Protein AF-A0A9P0JNC5-F1 (afdb_monomer)

Structure (mmCIF, N/CA/C/O backbone):
data_AF-A0A9P0JNC5-F1
#
_entry.id   AF-A0A9P0JNC5-F1
#
loop_
_atom_site.group_PDB
_atom_site.id
_atom_site.type_symbol
_atom_site.label_atom_id
_atom_site.label_alt_id
_atom_site.label_comp_id
_atom_site.label_asym_id
_atom_site.label_entity_id
_atom_site.label_seq_id
_atom_site.pdbx_PDB_ins_code
_atom_site.Cartn_x
_atom_site.Cartn_y
_atom_site.Cartn_z
_atom_site.occupancy
_atom_site.B_iso_or_equiv
_atom_site.auth_seq_id
_atom_site.auth_comp_id
_atom_site.auth_asym_id
_atom_site.auth_atom_id
_atom_site.pdbx_PDB_model_num
ATOM 1 N N . MET A 1 1 ? 9.372 16.625 -8.624 1.00 50.84 1 MET A N 1
ATOM 2 C CA . MET A 1 1 ? 8.500 15.829 -7.726 1.00 50.84 1 MET A CA 1
ATOM 3 C C . MET A 1 1 ? 9.207 15.677 -6.388 1.00 50.84 1 MET A C 1
ATOM 5 O O . MET A 1 1 ? 10.262 15.062 -6.359 1.00 50.84 1 MET A O 1
ATOM 9 N N . ASN A 1 2 ? 8.673 16.229 -5.296 1.00 58.19 2 ASN A N 1
ATOM 10 C CA . ASN A 1 2 ? 9.241 15.973 -3.968 1.00 58.19 2 ASN A CA 1
ATOM 11 C C . ASN A 1 2 ? 8.909 14.536 -3.550 1.00 58.19 2 ASN A C 1
ATOM 13 O O . ASN A 1 2 ? 7.736 14.165 -3.467 1.00 58.19 2 ASN A O 1
ATOM 17 N N . SER A 1 3 ? 9.937 13.712 -3.327 1.00 67.50 3 SER A N 1
ATOM 18 C CA . SER A 1 3 ? 9.748 12.323 -2.905 1.00 67.50 3 SER A CA 1
ATOM 19 C C . SER A 1 3 ? 9.148 12.287 -1.502 1.00 67.50 3 SER A C 1
ATOM 21 O O . SER A 1 3 ? 9.800 12.653 -0.525 1.00 67.50 3 SER A O 1
ATOM 23 N N . LYS A 1 4 ? 7.912 11.786 -1.387 1.00 78.69 4 LYS A N 1
ATOM 24 C CA . LYS A 1 4 ? 7.244 11.546 -0.094 1.00 78.69 4 LYS A CA 1
ATOM 25 C C . LYS A 1 4 ? 7.907 10.425 0.725 1.00 78.69 4 LYS A C 1
ATOM 27 O O . LYS A 1 4 ? 7.447 10.171 1.841 1.00 78.69 4 LYS A O 1
ATOM 32 N N . VAL A 1 5 ? 8.925 9.758 0.173 1.00 84.56 5 VAL A N 1
ATOM 33 C CA . VAL A 1 5 ? 9.615 8.588 0.741 1.00 84.56 5 VAL A CA 1
ATOM 34 C C . VAL A 1 5 ? 10.952 8.969 1.397 1.00 84.56 5 VAL A C 1
ATOM 36 O O . VAL A 1 5 ? 11.454 8.228 2.237 1.00 84.56 5 VAL A O 1
ATOM 39 N N . ARG A 1 6 ? 11.523 10.138 1.067 1.00 85.88 6 ARG A N 1
ATOM 40 C CA . ARG A 1 6 ? 12.802 10.600 1.631 1.00 85.88 6 ARG A CA 1
ATOM 41 C C . ARG A 1 6 ? 12.702 10.733 3.159 1.00 85.88 6 ARG A C 1
ATOM 43 O O . ARG A 1 6 ? 11.729 11.292 3.661 1.00 85.88 6 ARG A O 1
ATOM 50 N N . ASN A 1 7 ? 13.709 10.226 3.874 1.00 86.38 7 ASN A N 1
ATOM 51 C CA . ASN A 1 7 ? 13.819 10.230 5.343 1.00 86.38 7 ASN A CA 1
ATOM 52 C C . ASN A 1 7 ? 12.697 9.477 6.086 1.00 86.38 7 ASN A C 1
ATOM 54 O O . ASN A 1 7 ? 12.392 9.797 7.234 1.00 86.38 7 ASN A O 1
ATOM 58 N N . LYS A 1 8 ? 12.066 8.481 5.452 1.00 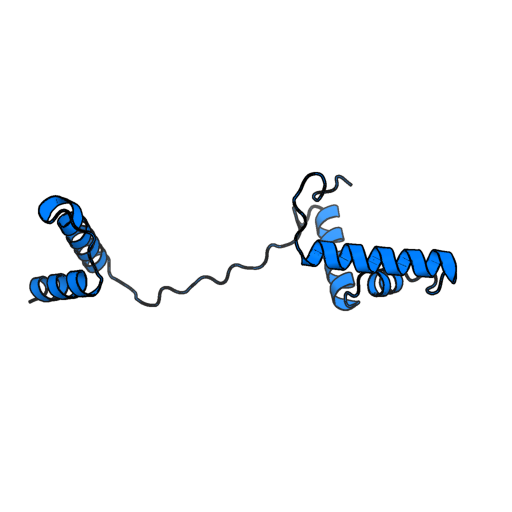89.19 8 LYS A N 1
ATOM 59 C CA . LYS A 1 8 ? 11.078 7.610 6.104 1.00 89.19 8 LYS A CA 1
ATOM 60 C C . LYS A 1 8 ? 11.580 6.181 6.216 1.00 89.19 8 LYS A C 1
ATOM 62 O O . LYS A 1 8 ? 12.295 5.693 5.346 1.00 89.19 8 LYS A O 1
ATOM 67 N N . VAL A 1 9 ? 11.131 5.492 7.263 1.00 92.56 9 VAL A N 1
ATOM 68 C CA . VAL A 1 9 ? 11.322 4.045 7.393 1.00 92.56 9 VAL A CA 1
ATOM 69 C C . VAL A 1 9 ? 10.543 3.349 6.278 1.00 92.56 9 VAL A C 1
ATOM 71 O O . VAL A 1 9 ? 9.326 3.508 6.163 1.00 92.56 9 VAL A O 1
ATOM 74 N N . LEU A 1 10 ? 11.253 2.586 5.448 1.00 92.69 10 LEU A N 1
ATOM 75 C CA . LEU A 1 10 ? 10.654 1.815 4.361 1.00 92.69 10 LEU A CA 1
ATOM 76 C C . LEU A 1 10 ? 9.931 0.589 4.922 1.00 92.69 10 LEU A C 1
ATOM 78 O O . LEU A 1 10 ? 10.518 -0.163 5.709 1.00 92.69 10 LEU A O 1
ATOM 82 N N . SER A 1 11 ? 8.688 0.376 4.482 1.00 92.31 11 SER A N 1
ATOM 83 C CA . SER A 1 11 ? 7.948 -0.859 4.749 1.00 92.31 11 SER A CA 1
ATOM 84 C C . SER A 1 11 ? 8.588 -2.044 4.024 1.00 92.31 11 SER A C 1
ATOM 86 O O . SER A 1 11 ? 9.295 -1.864 3.032 1.00 92.31 11 SER A O 1
ATOM 88 N N . GLN A 1 12 ? 8.309 -3.261 4.494 1.00 94.94 12 GLN A N 1
ATOM 89 C CA . GLN A 1 12 ? 8.811 -4.492 3.878 1.00 94.94 12 GLN A CA 1
ATOM 90 C C . GLN A 1 12 ? 8.471 -4.570 2.381 1.00 94.94 12 GLN A C 1
ATOM 92 O O . GLN A 1 12 ? 9.376 -4.694 1.565 1.00 94.94 12 GLN A O 1
ATOM 97 N N . GLN A 1 13 ? 7.205 -4.349 2.014 1.00 93.00 13 GLN A N 1
ATOM 98 C CA . GLN A 1 13 ? 6.765 -4.326 0.610 1.00 93.00 13 GLN A CA 1
ATOM 99 C C . GLN A 1 13 ? 7.534 -3.306 -0.243 1.00 93.00 13 GLN A C 1
ATOM 101 O O . GLN A 1 13 ? 7.845 -3.560 -1.401 1.00 93.00 13 GLN A O 1
ATOM 106 N N . CYS A 1 14 ? 7.871 -2.137 0.316 1.00 93.25 14 CYS A N 1
ATOM 107 C CA . CYS A 1 14 ? 8.654 -1.139 -0.410 1.00 93.25 14 CYS A CA 1
ATOM 108 C C . CYS A 1 14 ? 10.088 -1.621 -0.663 1.00 93.25 14 CYS A C 1
ATOM 110 O O . CYS A 1 14 ? 10.644 -1.327 -1.717 1.00 93.25 14 CYS A O 1
ATOM 112 N N . ARG A 1 15 ? 10.689 -2.348 0.288 1.00 95.00 15 ARG A N 1
ATOM 113 C CA . ARG A 1 15 ? 12.034 -2.922 0.126 1.00 95.00 15 ARG A CA 1
ATOM 114 C C . ARG A 1 15 ? 12.041 -4.027 -0.923 1.00 95.00 15 ARG A C 1
ATOM 116 O O . ARG A 1 15 ? 12.951 -4.041 -1.737 1.00 95.00 15 ARG A O 1
ATOM 123 N N . GLU A 1 16 ? 11.018 -4.880 -0.936 1.00 96.38 16 GLU A N 1
ATOM 124 C CA . GLU A 1 16 ? 10.845 -5.929 -1.951 1.00 96.38 16 GLU A CA 1
ATOM 125 C C . GLU A 1 16 ? 10.763 -5.324 -3.357 1.00 96.38 16 GLU A C 1
ATOM 127 O O . GLU A 1 16 ? 11.530 -5.712 -4.231 1.00 96.38 16 GLU A O 1
ATOM 132 N N . ILE A 1 17 ? 9.937 -4.287 -3.551 1.00 96.06 17 ILE A N 1
ATOM 133 C CA . ILE A 1 17 ? 9.843 -3.586 -4.843 1.00 96.06 17 ILE A CA 1
ATOM 134 C C . ILE A 1 17 ? 11.192 -2.974 -5.247 1.00 96.06 17 ILE A C 1
ATOM 136 O O . ILE A 1 17 ? 11.584 -3.067 -6.407 1.00 96.06 17 ILE A O 1
ATOM 140 N N . ILE A 1 18 ? 11.912 -2.338 -4.314 1.00 95.50 18 ILE A N 1
ATOM 141 C CA . ILE A 1 18 ? 13.232 -1.754 -4.603 1.00 95.50 18 ILE A CA 1
ATOM 142 C C . ILE A 1 18 ? 14.232 -2.844 -5.006 1.00 95.50 18 ILE A C 1
ATOM 144 O O . ILE A 1 18 ? 14.975 -2.644 -5.962 1.00 95.50 18 ILE A O 1
ATOM 148 N N . ALA A 1 19 ? 14.237 -3.984 -4.310 1.00 97.06 19 ALA A N 1
ATOM 149 C CA . ALA A 1 19 ? 15.103 -5.113 -4.631 1.00 97.06 19 ALA A CA 1
ATOM 150 C C . ALA A 1 19 ? 14.816 -5.659 -6.038 1.00 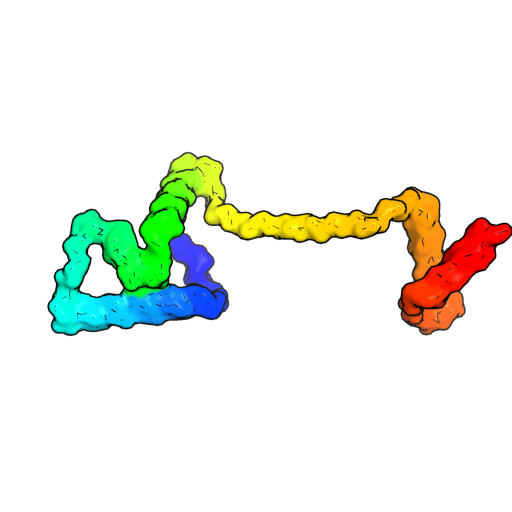97.06 19 ALA A C 1
ATOM 152 O O . ALA A 1 19 ? 15.745 -5.782 -6.831 1.00 97.06 19 ALA A O 1
ATOM 153 N N . SER A 1 20 ? 13.543 -5.871 -6.393 1.00 96.56 20 SER A N 1
ATOM 154 C CA . SER A 1 20 ? 13.160 -6.319 -7.741 1.00 96.56 20 SER A CA 1
ATOM 155 C C . SER A 1 20 ? 13.609 -5.346 -8.833 1.00 96.56 20 SER A C 1
ATOM 157 O O . SER A 1 20 ? 14.151 -5.770 -9.852 1.00 96.56 20 SER A O 1
ATOM 159 N N . VAL A 1 21 ? 13.451 -4.036 -8.608 1.00 96.25 21 VAL A N 1
ATOM 160 C CA . VAL A 1 21 ? 13.884 -3.020 -9.580 1.00 96.25 21 VAL A CA 1
ATOM 161 C C . VAL A 1 21 ? 15.406 -3.010 -9.723 1.00 96.25 21 VAL A C 1
ATOM 163 O O . VAL A 1 21 ? 15.905 -2.871 -10.838 1.00 96.25 21 VAL A O 1
ATOM 166 N N . LEU A 1 22 ? 16.151 -3.167 -8.624 1.00 96.75 22 LEU A N 1
ATOM 167 C CA . LEU A 1 22 ? 17.613 -3.248 -8.662 1.00 96.75 22 LEU A CA 1
ATOM 168 C C . LEU A 1 22 ? 18.090 -4.470 -9.449 1.00 96.75 22 LEU A C 1
ATOM 170 O O . LEU A 1 22 ? 18.938 -4.320 -10.324 1.00 96.75 22 LEU A O 1
ATOM 174 N N . GLU A 1 23 ? 17.524 -5.647 -9.183 1.00 95.62 23 GLU A N 1
ATOM 175 C CA . GLU A 1 23 ? 17.850 -6.871 -9.922 1.00 95.62 23 GLU A CA 1
ATOM 176 C C . GLU A 1 23 ? 17.530 -6.739 -11.413 1.00 95.62 23 GLU A C 1
ATOM 178 O O . GLU A 1 23 ? 18.328 -7.143 -12.258 1.00 95.62 23 GLU A O 1
ATOM 183 N N . PHE A 1 24 ? 16.382 -6.147 -11.751 1.00 94.69 24 PHE A N 1
ATOM 184 C CA . PHE A 1 24 ? 15.999 -5.903 -13.139 1.00 94.69 24 PHE A CA 1
ATOM 185 C C . PHE A 1 24 ? 16.996 -4.978 -13.849 1.00 94.69 24 PHE A C 1
ATOM 187 O O . PHE A 1 24 ? 17.472 -5.302 -14.933 1.00 94.69 24 PHE A O 1
ATOM 194 N N . MET A 1 25 ? 17.374 -3.865 -13.217 1.00 94.25 25 MET A N 1
ATOM 195 C CA . MET A 1 25 ? 18.326 -2.906 -13.791 1.00 94.25 25 MET A CA 1
ATOM 196 C C . MET A 1 25 ? 19.742 -3.488 -13.912 1.00 94.25 25 MET A C 1
ATOM 198 O O . MET A 1 25 ? 20.452 -3.179 -14.864 1.00 94.25 25 MET A O 1
ATOM 202 N N . GLN A 1 26 ? 20.163 -4.349 -12.979 1.00 94.81 26 GLN A N 1
ATOM 203 C CA . GLN A 1 26 ? 21.439 -5.071 -13.073 1.00 94.81 26 GLN A CA 1
ATOM 204 C C . GLN A 1 26 ? 21.452 -6.067 -14.239 1.00 94.81 26 GLN A C 1
ATOM 206 O O . GLN A 1 26 ? 22.455 -6.167 -14.948 1.00 9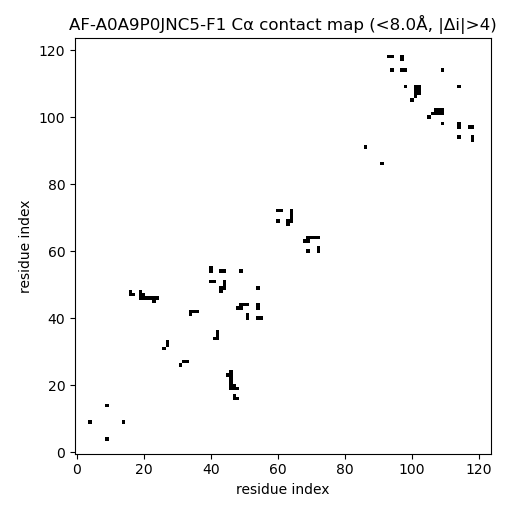4.81 26 GLN A O 1
ATOM 211 N N . LYS A 1 27 ? 20.336 -6.768 -14.471 1.00 92.06 27 LYS A N 1
ATOM 212 C CA . LYS A 1 27 ? 20.167 -7.636 -15.645 1.00 92.06 27 LYS A CA 1
ATOM 213 C C . LYS A 1 27 ? 20.201 -6.832 -16.941 1.00 92.06 27 LYS A C 1
ATOM 215 O O . LYS A 1 27 ? 20.961 -7.170 -17.834 1.00 92.06 27 LYS A O 1
ATOM 220 N N . GLU A 1 28 ? 19.492 -5.708 -17.024 1.00 91.25 28 GLU A N 1
ATOM 221 C CA . GLU A 1 28 ? 19.554 -4.866 -18.230 1.00 91.25 28 GLU A CA 1
ATOM 222 C C . GLU A 1 28 ? 20.944 -4.260 -18.474 1.00 91.25 28 GLU A C 1
ATOM 224 O O . GLU A 1 28 ? 21.338 -4.061 -19.621 1.00 91.25 28 GLU A O 1
ATOM 229 N N . ALA A 1 29 ? 21.721 -3.996 -17.420 1.00 91.38 29 ALA A N 1
ATOM 230 C CA . ALA A 1 29 ? 23.097 -3.526 -17.562 1.00 91.38 29 ALA A CA 1
ATOM 231 C C . ALA A 1 29 ? 24.060 -4.606 -18.094 1.00 91.38 29 ALA A C 1
ATOM 233 O O . ALA A 1 29 ? 25.092 -4.261 -18.666 1.00 91.38 29 ALA A O 1
ATOM 234 N N . THR A 1 30 ? 23.748 -5.888 -17.889 1.00 92.00 30 THR A N 1
ATOM 235 C CA . THR A 1 30 ? 24.591 -7.026 -18.298 1.00 92.00 30 THR A CA 1
ATOM 236 C C . THR A 1 30 ? 24.157 -7.606 -19.642 1.00 92.00 30 THR A C 1
ATOM 238 O O . THR A 1 30 ? 24.990 -7.762 -20.532 1.00 92.00 30 THR A O 1
ATOM 241 N N . ASP A 1 31 ? 22.858 -7.850 -19.809 1.00 89.12 31 ASP A N 1
ATOM 242 C CA . ASP A 1 31 ? 22.265 -8.504 -20.982 1.00 89.12 31 ASP A CA 1
ATOM 243 C C . ASP A 1 31 ? 21.762 -7.502 -22.041 1.00 89.12 31 ASP A C 1
ATOM 245 O O . ASP A 1 31 ? 21.434 -7.878 -23.168 1.00 89.12 31 ASP A O 1
ATOM 249 N N . GLY A 1 32 ? 21.708 -6.212 -21.695 1.00 85.88 32 GLY A N 1
ATOM 250 C CA . GLY A 1 32 ? 21.126 -5.160 -22.523 1.00 85.88 32 GLY A CA 1
ATOM 251 C C . GLY A 1 32 ? 19.619 -4.981 -22.310 1.00 85.88 32 GLY A C 1
ATOM 252 O O . GLY A 1 32 ? 18.956 -5.696 -21.555 1.00 85.88 32 GLY A O 1
ATOM 253 N N . VAL A 1 33 ? 19.061 -3.974 -22.985 1.00 85.56 33 VAL A N 1
ATOM 254 C CA . VAL A 1 33 ? 17.643 -3.604 -22.862 1.00 85.56 33 VAL A CA 1
ATOM 255 C C . VAL A 1 33 ? 16.767 -4.720 -23.434 1.00 85.56 33 VAL A C 1
ATOM 257 O O . VAL A 1 33 ? 16.688 -4.901 -24.649 1.00 85.56 33 VAL A O 1
ATOM 260 N N . THR A 1 34 ? 16.093 -5.464 -22.554 1.00 81.44 34 THR A N 1
ATOM 261 C CA . THR A 1 34 ? 15.248 -6.606 -22.948 1.00 81.44 34 THR A CA 1
ATOM 262 C C . THR A 1 34 ? 13.871 -6.144 -23.426 1.00 81.44 34 THR A C 1
ATOM 264 O O . THR A 1 34 ? 13.291 -6.720 -24.347 1.00 81.44 34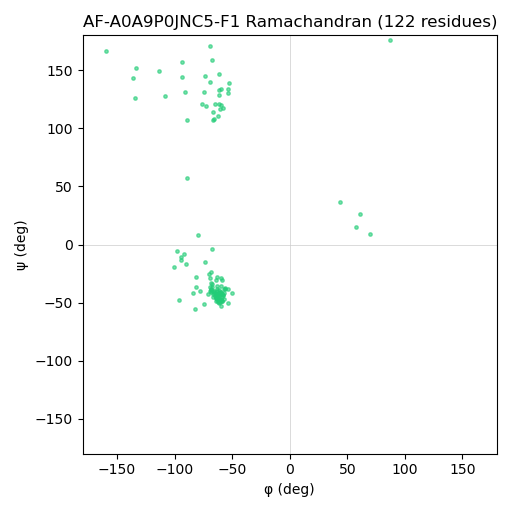 THR A O 1
ATOM 267 N N . ILE A 1 35 ? 13.326 -5.095 -22.802 1.00 85.88 35 ILE A N 1
ATOM 268 C CA . ILE A 1 35 ? 12.005 -4.548 -23.126 1.00 85.88 35 ILE A CA 1
ATOM 269 C C . ILE A 1 35 ? 12.195 -3.197 -23.820 1.00 85.88 35 ILE A C 1
ATOM 271 O O . ILE A 1 35 ? 12.851 -2.326 -23.255 1.00 85.88 35 ILE A O 1
ATOM 275 N N . PRO A 1 36 ? 11.586 -2.964 -24.999 1.00 87.56 36 PRO A N 1
ATOM 276 C CA . PRO A 1 36 ? 11.681 -1.675 -25.673 1.00 87.56 36 PRO A CA 1
ATOM 277 C C . PRO A 1 36 ? 11.263 -0.519 -24.758 1.00 87.56 36 PRO A C 1
ATOM 279 O O . PRO A 1 36 ? 10.203 -0.569 -24.128 1.00 87.56 36 PRO A O 1
ATOM 282 N N . ILE A 1 37 ? 12.068 0.545 -24.737 1.00 84.75 37 ILE A N 1
ATOM 283 C CA . ILE A 1 37 ? 11.885 1.713 -23.856 1.00 84.75 37 ILE A CA 1
ATOM 284 C C . ILE A 1 37 ? 10.519 2.385 -24.083 1.00 84.75 37 ILE A C 1
ATOM 286 O O . ILE A 1 37 ? 9.902 2.888 -23.141 1.00 84.75 37 ILE A O 1
ATOM 290 N N . ASP A 1 38 ? 9.992 2.313 -25.308 1.00 89.06 38 ASP A N 1
ATOM 291 C CA . ASP A 1 38 ? 8.670 2.834 -25.673 1.00 89.06 38 ASP A CA 1
ATOM 292 C C . ASP A 1 38 ? 7.539 2.182 -24.863 1.00 89.06 38 ASP A C 1
ATOM 294 O O . ASP A 1 38 ? 6.510 2.801 -24.564 1.00 89.06 38 ASP A O 1
ATOM 298 N N . LYS A 1 39 ? 7.735 0.929 -24.437 1.00 92.12 39 LYS A N 1
ATOM 299 C CA . LYS A 1 39 ? 6.763 0.153 -23.664 1.00 92.12 39 LYS A CA 1
ATOM 300 C C . LYS A 1 39 ? 6.931 0.364 -22.160 1.00 92.12 39 LYS A C 1
ATOM 302 O O . LYS A 1 39 ? 7.038 -0.578 -21.375 1.00 92.12 39 LYS A O 1
ATOM 307 N N . VAL A 1 40 ? 6.849 1.624 -21.736 1.00 92.19 40 VAL A N 1
ATOM 308 C CA . VAL A 1 40 ? 7.086 2.063 -20.347 1.00 92.19 40 VAL A CA 1
ATOM 309 C C . VAL A 1 40 ? 6.295 1.254 -19.305 1.00 92.19 40 VAL A C 1
ATOM 311 O O . VAL A 1 40 ? 6.823 0.916 -18.252 1.00 92.19 40 VAL A O 1
ATOM 314 N N . GLN A 1 41 ? 5.022 0.927 -19.566 1.00 93.44 41 GLN A N 1
ATOM 315 C CA . GLN A 1 41 ? 4.206 0.167 -18.602 1.00 93.44 41 GLN A CA 1
ATOM 316 C C . GLN A 1 41 ? 4.665 -1.285 -18.445 1.00 93.44 41 GLN A C 1
ATOM 318 O O . GLN A 1 41 ? 4.596 -1.814 -17.338 1.00 93.44 41 GLN A O 1
ATOM 323 N N . GLU A 1 42 ? 5.111 -1.915 -19.532 1.00 93.50 42 GLU A N 1
ATOM 324 C CA . GLU A 1 42 ? 5.618 -3.290 -19.522 1.00 93.50 42 GLU A CA 1
ATOM 325 C C . GLU A 1 42 ? 6.971 -3.345 -18.813 1.00 93.50 42 GLU A C 1
ATOM 327 O O . GLU A 1 42 ? 7.158 -4.188 -17.940 1.00 93.50 42 GLU A O 1
ATOM 332 N N . CYS A 1 43 ? 7.848 -2.371 -19.077 1.00 92.62 43 CYS A N 1
ATOM 333 C CA . CYS A 1 43 ? 9.120 -2.218 -18.369 1.00 92.62 43 CYS A CA 1
ATOM 334 C C . CYS A 1 43 ? 8.910 -2.044 -16.854 1.00 92.62 43 CYS A C 1
ATOM 336 O O . CYS A 1 43 ? 9.482 -2.786 -16.059 1.00 92.62 43 CYS A O 1
ATOM 338 N N . VAL A 1 44 ? 8.009 -1.147 -16.426 1.00 94.69 44 VAL A N 1
ATOM 339 C CA . VAL A 1 44 ? 7.707 -0.979 -14.991 1.00 94.69 44 VAL A CA 1
ATOM 340 C C . VAL A 1 44 ? 7.098 -2.250 -14.389 1.00 94.69 44 VAL A C 1
ATOM 342 O O . VAL A 1 44 ? 7.385 -2.567 -13.237 1.00 94.69 44 VAL A O 1
ATOM 345 N N . SER A 1 45 ? 6.279 -2.990 -15.141 1.00 95.06 45 SER A N 1
ATOM 346 C CA . SER A 1 45 ? 5.693 -4.256 -14.678 1.00 95.06 45 SER A CA 1
ATOM 347 C C . SER A 1 45 ? 6.756 -5.314 -14.428 1.00 95.06 45 SER A C 1
ATOM 349 O O . SER A 1 45 ? 6.754 -5.917 -13.356 1.00 95.06 45 SER A O 1
ATOM 351 N N . ALA A 1 46 ? 7.694 -5.469 -15.360 1.00 93.19 46 ALA A N 1
ATOM 352 C CA . ALA A 1 46 ? 8.818 -6.382 -15.215 1.00 93.19 46 ALA A CA 1
ATOM 353 C C . ALA A 1 46 ? 9.753 -5.966 -14.068 1.00 93.19 46 ALA A C 1
ATOM 355 O O . ALA A 1 46 ? 10.111 -6.800 -13.244 1.00 93.19 46 ALA A O 1
ATOM 356 N N . ALA A 1 47 ? 10.076 -4.673 -13.957 1.00 94.56 47 ALA A N 1
ATOM 357 C CA . ALA A 1 47 ? 10.989 -4.172 -12.933 1.00 94.56 47 ALA A CA 1
ATOM 358 C C . ALA A 1 47 ? 10.409 -4.255 -11.513 1.00 94.56 47 ALA A C 1
ATOM 360 O O . ALA A 1 47 ? 11.121 -4.551 -10.561 1.00 94.56 47 ALA A O 1
ATOM 361 N N . THR A 1 48 ? 9.116 -3.971 -11.343 1.00 95.19 48 THR A N 1
ATOM 362 C CA . THR A 1 48 ? 8.486 -3.923 -10.010 1.00 95.19 48 THR A CA 1
ATOM 363 C C . THR A 1 48 ? 7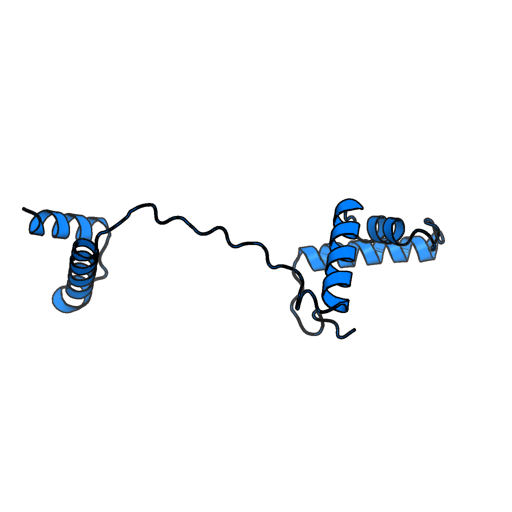.809 -5.228 -9.597 1.00 95.19 48 THR A C 1
ATOM 365 O O . THR A 1 48 ? 7.417 -5.353 -8.439 1.00 95.19 48 THR A O 1
ATOM 368 N N . GLY A 1 49 ? 7.605 -6.169 -10.527 1.00 93.25 49 GLY A N 1
ATOM 369 C CA . GLY A 1 49 ? 6.837 -7.400 -10.300 1.00 93.25 49 GLY A CA 1
ATOM 370 C C . GLY A 1 49 ? 5.327 -7.177 -10.120 1.00 93.25 49 GLY A C 1
ATOM 371 O O . GLY A 1 49 ? 4.594 -8.091 -9.746 1.00 93.25 49 GLY A O 1
ATOM 372 N N . VAL A 1 50 ? 4.834 -5.959 -10.365 1.00 95.44 50 VAL A N 1
ATOM 373 C CA . VAL A 1 50 ? 3.428 -5.577 -10.181 1.00 95.44 50 VAL A CA 1
ATOM 374 C C . VAL A 1 50 ? 2.652 -5.739 -11.489 1.00 95.44 50 VAL A C 1
ATOM 376 O O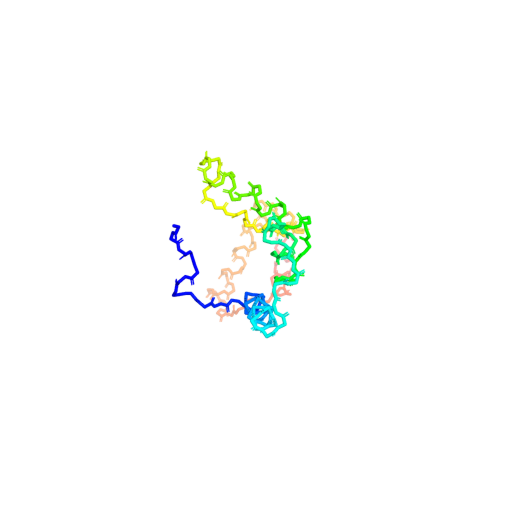 . VAL A 1 50 ? 3.156 -5.443 -12.571 1.00 95.44 50 VAL A O 1
ATOM 379 N N . SER A 1 51 ? 1.382 -6.148 -11.403 1.00 96.25 51 SER A N 1
ATOM 380 C CA . SER A 1 51 ? 0.531 -6.343 -12.581 1.00 96.25 51 SER A CA 1
ATOM 381 C C . SER A 1 51 ? 0.303 -5.059 -13.397 1.00 96.25 51 SER A C 1
ATOM 383 O O . SER A 1 51 ? 0.132 -3.963 -12.850 1.00 96.25 51 SER A O 1
ATOM 385 N N . LEU A 1 52 ? 0.171 -5.206 -14.721 1.00 95.88 52 LEU A N 1
ATOM 386 C CA . LEU A 1 52 ? -0.170 -4.105 -15.637 1.00 95.88 52 LEU A CA 1
ATOM 387 C C . LEU A 1 52 ? -1.449 -3.363 -15.227 1.00 95.88 52 LEU A C 1
ATOM 389 O O . LEU A 1 52 ? -1.531 -2.139 -15.339 1.00 95.88 52 LEU A O 1
ATOM 393 N N . SER A 1 53 ? -2.455 -4.085 -14.728 1.00 96.00 53 SER A N 1
ATOM 394 C CA . SER A 1 53 ? -3.701 -3.486 -14.244 1.00 96.00 53 SER A CA 1
ATOM 395 C C . SER A 1 53 ? -3.459 -2.560 -13.050 1.00 96.00 53 SER A C 1
ATOM 397 O O . SER A 1 53 ? -3.990 -1.448 -13.021 1.00 96.00 53 SER A O 1
ATOM 399 N N . SER A 1 54 ? -2.609 -2.963 -12.107 1.00 94.88 54 SER A N 1
ATOM 400 C CA . SER A 1 54 ? -2.229 -2.141 -10.955 1.00 94.88 54 SER A CA 1
ATOM 401 C C . SER A 1 54 ? -1.425 -0.915 -11.386 1.00 94.88 54 SER A C 1
ATOM 403 O O . SER A 1 54 ? -1.735 0.195 -10.956 1.00 94.88 54 SER A O 1
ATOM 405 N N . ILE A 1 55 ? -0.484 -1.065 -12.321 1.00 96.06 55 ILE A N 1
ATOM 406 C CA . ILE A 1 55 ? 0.285 0.062 -12.877 1.00 96.06 55 ILE A CA 1
ATOM 407 C C . ILE A 1 55 ? -0.631 1.071 -13.575 1.00 96.06 55 ILE A C 1
ATOM 409 O O . ILE A 1 55 ? -0.496 2.280 -13.375 1.00 96.06 55 ILE A O 1
ATOM 413 N N . ARG A 1 56 ? -1.616 0.603 -14.351 1.00 96.06 56 ARG A N 1
ATOM 414 C CA . ARG A 1 56 ? -2.622 1.476 -14.981 1.00 96.06 56 ARG A CA 1
ATOM 415 C C . ARG A 1 56 ? -3.448 2.242 -13.943 1.00 96.06 56 ARG A C 1
ATOM 417 O O . ARG A 1 56 ? -3.712 3.428 -14.148 1.00 96.06 56 ARG A O 1
ATOM 424 N N . ARG A 1 57 ? -3.815 1.607 -12.822 1.00 94.25 57 ARG A N 1
ATOM 425 C CA . ARG A 1 57 ? -4.508 2.278 -11.703 1.00 94.25 57 ARG A CA 1
ATOM 426 C C . ARG A 1 57 ? -3.625 3.350 -11.070 1.00 94.25 57 ARG A C 1
ATOM 428 O O . ARG A 1 57 ? -4.065 4.492 -10.975 1.00 94.25 57 ARG A O 1
ATOM 435 N N . VAL A 1 58 ? -2.369 3.028 -10.756 1.00 94.06 58 VAL A N 1
ATOM 436 C CA . VAL A 1 58 ? -1.396 3.996 -10.219 1.00 94.06 58 VAL A CA 1
ATOM 437 C C . VAL A 1 58 ? -1.200 5.169 -11.183 1.00 94.06 58 VAL A C 1
ATOM 439 O O . VAL A 1 58 ? -1.239 6.320 -10.759 1.00 94.06 58 VAL A O 1
ATOM 442 N N . LYS A 1 59 ? -1.071 4.917 -12.494 1.00 94.25 59 LYS A N 1
ATOM 443 C CA . LYS A 1 59 ? -0.960 5.975 -13.516 1.00 94.25 59 LYS A CA 1
ATOM 444 C C . LYS A 1 59 ? -2.170 6.915 -13.499 1.00 94.25 59 LYS A C 1
ATOM 446 O O . LYS A 1 59 ? -1.992 8.131 -13.577 1.00 94.25 59 LYS A O 1
ATOM 451 N N . LYS A 1 60 ? -3.386 6.372 -13.377 1.00 92.94 60 LYS A N 1
ATOM 452 C CA . LYS A 1 60 ? -4.619 7.166 -13.254 1.00 92.94 60 LYS A CA 1
ATOM 453 C C . LYS A 1 60 ? -4.626 7.997 -11.967 1.00 92.94 60 LYS A C 1
ATOM 455 O O . LYS A 1 60 ? -4.951 9.176 -12.010 1.00 92.94 60 LYS A O 1
ATOM 460 N N . GLU A 1 61 ? -4.222 7.419 -10.841 1.00 91.81 61 GLU A N 1
ATOM 461 C CA . GLU A 1 61 ? -4.146 8.133 -9.561 1.00 91.81 61 GLU A CA 1
ATOM 462 C C . GLU A 1 61 ? -3.103 9.258 -9.588 1.00 91.81 61 GLU A C 1
ATOM 464 O O . GLU A 1 61 ? -3.389 10.368 -9.146 1.00 91.81 61 GLU A O 1
ATOM 469 N N . VAL A 1 62 ? -1.931 9.025 -10.188 1.00 91.50 62 VAL A N 1
ATOM 470 C CA . VAL A 1 62 ? -0.914 10.067 -10.406 1.00 91.50 62 VAL A CA 1
ATOM 471 C C . VAL A 1 62 ? -1.464 11.201 -11.268 1.00 91.50 62 VAL A C 1
ATOM 473 O O . VAL A 1 62 ? -1.200 12.364 -10.970 1.00 91.50 62 VAL A O 1
ATOM 476 N N . ARG A 1 63 ? -2.233 10.886 -12.318 1.00 92.31 63 ARG A N 1
ATOM 477 C CA . ARG A 1 63 ? -2.896 11.895 -13.155 1.00 92.31 63 ARG A CA 1
ATOM 478 C C . ARG A 1 63 ? -3.870 12.742 -12.334 1.00 92.31 63 ARG A C 1
ATOM 480 O O . ARG A 1 63 ? -3.739 13.958 -12.346 1.00 92.31 63 ARG A O 1
ATOM 487 N N . ASN A 1 64 ? -4.738 12.113 -11.545 1.00 90.19 64 ASN A N 1
ATOM 488 C CA . ASN A 1 64 ? -5.674 12.822 -10.666 1.00 90.19 64 ASN A CA 1
ATOM 489 C C . ASN A 1 64 ? -4.954 13.722 -9.646 1.00 90.19 64 ASN A C 1
ATOM 491 O O . ASN A 1 64 ? -5.450 14.794 -9.313 1.00 90.19 64 ASN A O 1
ATOM 495 N N . ILE A 1 65 ? -3.786 13.299 -9.148 1.00 88.69 65 ILE A N 1
ATOM 496 C CA . ILE A 1 65 ? -2.972 14.112 -8.233 1.00 88.69 65 ILE A CA 1
ATOM 497 C C . ILE A 1 65 ? -2.360 15.320 -8.953 1.00 88.69 65 ILE A C 1
ATOM 499 O O . ILE A 1 65 ? -2.318 16.412 -8.391 1.00 88.69 65 ILE A O 1
ATOM 503 N N . LYS A 1 66 ? -1.891 15.140 -10.194 1.00 88.31 66 LYS A N 1
ATOM 504 C CA . LYS A 1 66 ? -1.340 16.227 -11.021 1.00 88.31 66 LYS A CA 1
ATOM 505 C C . LYS A 1 66 ? -2.404 17.239 -11.445 1.00 88.31 66 LYS A C 1
ATOM 507 O O . LYS A 1 66 ? -2.122 18.426 -11.463 1.00 88.31 66 LYS A O 1
ATOM 512 N N . GLU A 1 67 ? -3.610 16.773 -11.756 1.00 91.94 67 GLU A N 1
ATOM 513 C CA . GLU A 1 67 ? -4.766 17.607 -12.120 1.00 91.94 67 GLU A CA 1
ATOM 514 C C . GLU A 1 67 ? -5.458 18.228 -10.887 1.00 91.94 67 GLU A C 1
ATOM 516 O O . GLU A 1 67 ? -6.529 18.808 -11.010 1.00 91.94 67 GLU A O 1
ATOM 521 N N . HIS A 1 68 ? -4.876 18.094 -9.686 1.00 84.75 68 HIS A N 1
ATOM 522 C CA . HIS A 1 68 ? -5.421 18.587 -8.413 1.00 84.75 68 HIS A CA 1
ATOM 523 C C . HIS A 1 68 ? -6.823 18.063 -8.043 1.00 84.75 68 HIS A C 1
ATOM 525 O O . HIS A 1 68 ? -7.435 18.544 -7.092 1.00 84.75 68 HIS A O 1
ATOM 531 N N . VAL A 1 69 ? -7.296 17.006 -8.711 1.00 86.75 69 VAL A N 1
ATOM 532 C CA . VAL A 1 69 ? -8.533 16.283 -8.373 1.00 86.75 69 VAL A CA 1
ATOM 533 C C . VAL A 1 69 ? -8.376 15.514 -7.053 1.00 86.75 69 VAL A C 1
ATOM 535 O O . VAL A 1 69 ? -9.345 15.304 -6.326 1.00 86.75 69 VAL A O 1
ATOM 538 N N . ALA A 1 70 ? -7.152 15.089 -6.716 1.00 81.44 70 ALA A N 1
ATOM 539 C CA . ALA A 1 70 ? -6.834 14.402 -5.465 1.00 81.44 70 ALA A CA 1
ATOM 540 C C . ALA A 1 70 ? -5.544 14.939 -4.823 1.00 81.44 70 ALA A C 1
ATOM 542 O O . ALA A 1 70 ? -4.559 15.209 -5.498 1.00 81.44 70 ALA A O 1
ATOM 543 N N . VAL A 1 71 ? -5.503 15.026 -3.490 1.00 78.69 71 VAL A N 1
ATOM 544 C CA . VAL A 1 71 ? -4.324 15.533 -2.750 1.00 78.69 71 VAL A CA 1
ATOM 545 C C . VAL A 1 71 ? -3.238 14.454 -2.569 1.00 78.69 71 VAL A C 1
ATOM 547 O O . VAL A 1 71 ? -2.043 14.737 -2.425 1.00 78.69 71 VAL A O 1
ATOM 550 N N . SER A 1 72 ? -3.631 13.179 -2.537 1.00 83.56 72 SER A N 1
ATOM 551 C CA . SER A 1 72 ? -2.730 12.047 -2.308 1.00 83.56 72 SER A CA 1
ATOM 552 C C . SER A 1 72 ? -3.341 10.744 -2.817 1.00 83.56 72 SER A C 1
ATOM 554 O O . SER A 1 72 ? -4.545 10.670 -3.045 1.00 83.56 72 SER A O 1
ATOM 556 N N . PHE A 1 73 ? -2.511 9.702 -2.920 1.00 85.75 73 PHE A N 1
ATOM 557 C CA . PHE A 1 73 ? -2.977 8.334 -3.122 1.00 85.75 73 PHE A CA 1
ATOM 558 C C . PHE A 1 73 ? -4.017 7.949 -2.056 1.00 85.75 73 PHE A C 1
ATOM 560 O O . PHE A 1 73 ? -3.840 8.312 -0.881 1.00 85.75 73 PHE A O 1
ATOM 567 N N . PRO A 1 74 ? -5.091 7.240 -2.446 1.00 81.25 74 PRO A N 1
ATOM 568 C CA . PRO A 1 74 ? -6.145 6.840 -1.529 1.00 81.25 74 PRO A CA 1
ATOM 569 C C . PRO A 1 74 ? -5.584 5.924 -0.439 1.00 81.25 74 PRO A C 1
ATOM 571 O O . PRO A 1 74 ? -4.851 4.974 -0.705 1.00 81.25 74 PRO A O 1
ATOM 574 N N . LYS A 1 75 ? -5.937 6.209 0.817 1.00 79.12 75 LYS A N 1
ATOM 575 C CA . LYS A 1 75 ? -5.627 5.310 1.933 1.00 79.12 75 LYS A CA 1
ATOM 576 C C . LYS A 1 75 ? -6.562 4.098 1.860 1.00 79.12 75 LYS A C 1
ATOM 578 O O . LYS A 1 75 ? -7.729 4.276 1.498 1.00 79.12 75 LYS A O 1
ATOM 583 N N . PRO A 1 76 ? -6.102 2.890 2.233 1.00 76.50 76 PRO A N 1
ATOM 584 C CA . PRO A 1 76 ? -6.998 1.749 2.361 1.00 76.50 76 PRO A CA 1
ATOM 585 C C . PRO A 1 76 ? -8.162 2.127 3.285 1.00 76.50 76 PRO A C 1
ATOM 587 O O . PRO A 1 76 ? -7.953 2.705 4.357 1.00 76.50 76 PRO A O 1
ATOM 590 N N . LYS A 1 77 ? -9.397 1.853 2.845 1.00 75.88 77 LYS A N 1
ATOM 591 C CA . LYS A 1 77 ? -10.589 2.111 3.659 1.00 75.88 77 LYS A CA 1
ATOM 592 C C . LYS A 1 77 ? -10.458 1.294 4.941 1.00 75.88 77 LYS A C 1
ATOM 594 O O . LYS A 1 77 ? -10.376 0.070 4.881 1.00 75.88 77 LYS A O 1
ATOM 599 N N . ARG A 1 78 ? -10.443 1.960 6.097 1.00 73.38 78 ARG A N 1
ATOM 600 C CA . ARG A 1 78 ? -10.565 1.264 7.381 1.00 73.38 78 ARG A CA 1
ATOM 601 C C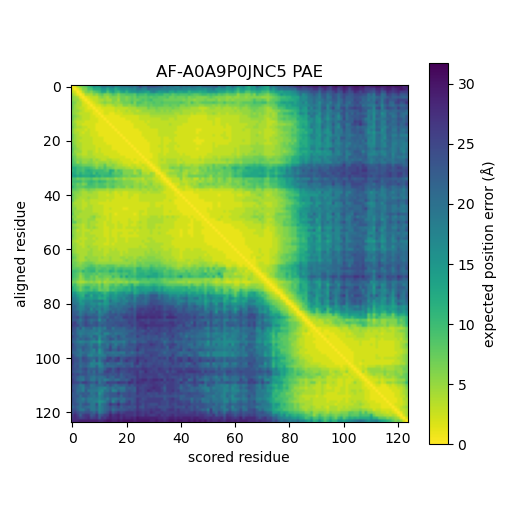 . ARG A 1 78 ? -11.916 0.558 7.389 1.00 73.38 78 ARG A C 1
ATOM 603 O O . ARG A 1 78 ? -12.949 1.205 7.229 1.00 73.38 78 ARG A O 1
ATOM 610 N N . THR A 1 79 ? -11.912 -0.759 7.550 1.00 74.81 79 THR A N 1
ATOM 611 C CA . THR A 1 79 ? -13.131 -1.505 7.857 1.00 74.81 79 THR A CA 1
ATOM 612 C C . THR A 1 79 ? -13.642 -1.002 9.199 1.00 74.81 79 THR A C 1
ATOM 614 O O . THR A 1 79 ? -12.999 -1.225 10.224 1.00 74.81 79 THR A O 1
ATOM 617 N N . ASN A 1 80 ? -14.767 -0.285 9.198 1.00 70.31 80 ASN A N 1
ATOM 618 C CA . ASN A 1 80 ? -15.439 0.064 10.442 1.00 70.31 80 ASN A CA 1
ATOM 619 C C . ASN A 1 80 ? -15.835 -1.239 11.138 1.00 70.31 80 ASN A C 1
ATOM 621 O O . ASN A 1 80 ? -16.626 -2.019 10.604 1.00 70.31 80 ASN A O 1
ATOM 625 N N . ILE A 1 81 ? -15.261 -1.483 12.316 1.00 75.94 81 ILE A N 1
ATOM 626 C CA . ILE A 1 81 ? -15.705 -2.562 13.192 1.00 75.94 81 ILE A CA 1
ATOM 627 C C . ILE A 1 81 ? -17.116 -2.173 13.627 1.00 75.94 81 ILE A C 1
ATOM 629 O O . ILE A 1 81 ? -17.294 -1.212 14.372 1.00 75.94 81 ILE A O 1
ATOM 633 N N . LYS A 1 82 ? -18.127 -2.870 13.101 1.00 70.94 82 LYS A N 1
ATOM 634 C CA . LYS A 1 82 ? -19.515 -2.656 13.516 1.00 70.94 82 LYS A CA 1
ATOM 635 C C . LYS A 1 82 ? -19.619 -2.976 15.007 1.00 70.94 82 LYS A C 1
ATOM 637 O O . LYS A 1 82 ? -19.188 -4.047 15.439 1.00 70.94 82 LYS A O 1
ATOM 642 N N . THR A 1 83 ? -20.187 -2.065 15.789 1.00 69.50 83 THR A N 1
ATOM 643 C CA . THR A 1 83 ? -20.577 -2.329 17.176 1.00 69.50 83 THR A CA 1
ATOM 644 C C . THR A 1 83 ? -21.558 -3.501 17.186 1.00 69.50 83 THR A C 1
ATOM 646 O O . THR A 1 83 ? -22.615 -3.434 16.567 1.00 69.50 83 THR A O 1
ATOM 649 N N . LYS A 1 84 ? -21.187 -4.610 17.841 1.00 73.44 84 LYS A N 1
ATOM 650 C CA . LYS A 1 84 ? -22.013 -5.833 17.900 1.00 73.44 84 LYS A CA 1
ATOM 651 C C . LYS A 1 84 ? -23.226 -5.702 18.827 1.00 73.44 84 LYS A C 1
ATOM 653 O O . LYS A 1 84 ? -24.113 -6.542 18.775 1.00 73.44 84 LYS A O 1
ATOM 658 N N . VAL A 1 85 ? -23.241 -4.682 19.683 1.00 74.00 85 VAL A N 1
ATOM 659 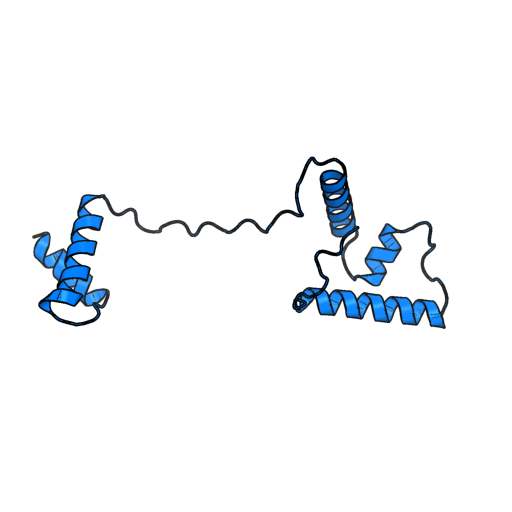C CA . VAL A 1 85 ? -24.271 -4.459 20.699 1.00 74.00 85 VAL A CA 1
ATOM 660 C C . VAL A 1 85 ? -24.665 -2.989 20.662 1.00 74.00 85 VAL A C 1
ATOM 662 O O . VAL A 1 85 ? -23.797 -2.116 20.743 1.00 74.00 85 VAL A O 1
ATOM 665 N N . ALA A 1 86 ? -25.961 -2.727 20.521 1.00 78.12 86 ALA A N 1
ATOM 666 C CA . ALA A 1 86 ? -26.540 -1.413 20.746 1.00 78.12 86 ALA A CA 1
ATOM 667 C C . ALA A 1 86 ? -26.916 -1.329 22.230 1.00 78.12 86 ALA A C 1
ATOM 669 O O . ALA A 1 86 ? -27.838 -2.007 22.663 1.00 78.12 86 ALA A O 1
ATOM 670 N N . LEU A 1 87 ? -26.153 -0.558 23.005 1.00 78.88 87 LEU A N 1
ATOM 671 C CA . LEU A 1 87 ? -26.523 -0.199 24.375 1.00 78.88 87 LEU A CA 1
ATOM 672 C C . LEU A 1 87 ? -27.313 1.103 24.314 1.00 78.88 87 LEU A C 1
ATOM 674 O O . LEU A 1 87 ? -26.849 2.050 23.663 1.00 78.88 87 LEU A O 1
ATOM 678 N N . ASP A 1 88 ? -28.460 1.165 24.981 1.00 83.81 88 ASP A N 1
ATOM 679 C CA . ASP A 1 88 ? -29.212 2.411 25.081 1.00 83.81 88 ASP A CA 1
ATOM 680 C C . ASP A 1 88 ? -28.468 3.438 25.970 1.00 83.81 88 ASP A C 1
ATOM 682 O O . ASP A 1 88 ? -27.433 3.152 26.584 1.00 83.81 88 ASP A O 1
ATOM 686 N N . GLY A 1 89 ? -28.945 4.685 26.004 1.00 84.62 89 GLY A N 1
ATOM 687 C CA . GLY A 1 89 ? -28.301 5.731 26.807 1.00 84.62 89 GLY A CA 1
ATOM 688 C C . GLY A 1 89 ? -28.316 5.441 28.314 1.00 84.62 89 GLY A C 1
ATOM 689 O O . GLY A 1 89 ? -27.408 5.872 29.031 1.00 84.62 89 GLY A O 1
ATOM 690 N N . PHE A 1 90 ? -29.314 4.691 28.783 1.00 83.50 90 PHE A N 1
ATOM 691 C CA . PHE A 1 90 ? -29.489 4.327 30.182 1.00 83.50 90 PHE A CA 1
ATOM 692 C C . PHE A 1 90 ? -28.482 3.245 30.600 1.00 83.50 90 PHE A C 1
ATOM 694 O O . PHE A 1 90 ? -27.708 3.458 31.538 1.00 83.50 90 PHE A O 1
ATOM 701 N N . ASP A 1 91 ? -28.388 2.155 29.842 1.00 85.69 91 ASP A N 1
ATOM 702 C CA . ASP A 1 91 ? -27.444 1.050 30.000 1.00 85.69 91 ASP A CA 1
ATOM 703 C C . ASP A 1 91 ? -25.997 1.540 29.956 1.00 85.69 91 ASP A C 1
ATOM 705 O O . ASP A 1 91 ? -25.159 1.130 30.765 1.00 85.69 91 ASP A O 1
ATOM 709 N N . GLN A 1 92 ? -25.688 2.464 29.038 1.00 88.38 92 GLN A N 1
ATOM 710 C CA . GLN A 1 92 ? -24.371 3.100 28.978 1.00 88.38 92 GLN A CA 1
ATOM 711 C C . GLN A 1 92 ? -24.066 3.898 30.250 1.00 88.38 92 GLN A C 1
ATOM 713 O O . GLN A 1 92 ? -22.936 3.859 30.748 1.00 88.38 92 GLN A O 1
ATOM 718 N N . GLY A 1 93 ? -25.054 4.626 30.774 1.00 89.31 93 GLY A N 1
ATOM 719 C CA . GLY A 1 93 ? -24.932 5.374 32.023 1.00 89.31 93 GLY A CA 1
ATOM 720 C C . GLY A 1 93 ? -24.684 4.451 33.214 1.00 89.31 93 GLY A C 1
ATOM 721 O O . GLY A 1 93 ? -23.762 4.691 34.002 1.00 89.31 93 GLY A O 1
ATOM 722 N N . LEU A 1 94 ? -25.449 3.362 33.299 1.00 89.31 94 LEU A N 1
ATOM 723 C CA . LEU A 1 94 ? -25.305 2.355 34.342 1.00 89.31 94 LEU A CA 1
ATOM 724 C C . LEU A 1 94 ? -23.926 1.690 34.277 1.00 89.31 94 LEU A C 1
ATOM 726 O O . LEU A 1 94 ? -23.208 1.687 35.276 1.00 89.31 94 LEU A O 1
ATOM 730 N N . LEU A 1 95 ? -23.501 1.237 33.094 1.00 91.00 95 LEU A N 1
ATOM 731 C CA . LEU A 1 95 ? -22.192 0.619 32.873 1.00 91.00 95 LEU A CA 1
ATOM 732 C C . LEU A 1 95 ? -21.041 1.544 33.298 1.00 91.00 95 LEU A C 1
ATOM 734 O O . LEU A 1 95 ? -20.132 1.119 34.018 1.00 91.00 95 LEU A O 1
ATOM 738 N N . ARG A 1 96 ? -21.089 2.824 32.897 1.00 91.56 96 ARG A N 1
ATOM 739 C CA . ARG A 1 96 ? -20.085 3.827 33.293 1.00 91.56 96 ARG A CA 1
ATOM 740 C C . ARG A 1 96 ? -20.040 3.997 34.807 1.00 91.56 96 ARG A C 1
ATOM 742 O O . ARG A 1 96 ? -18.954 3.965 35.383 1.00 91.56 96 ARG A O 1
ATOM 749 N N . ARG A 1 97 ? -21.198 4.129 35.459 1.00 91.62 97 ARG A N 1
ATOM 750 C CA . ARG A 1 97 ? -21.283 4.265 36.920 1.00 91.62 97 ARG A CA 1
ATOM 751 C C . ARG A 1 97 ? -20.733 3.028 37.627 1.00 91.62 97 ARG A C 1
ATOM 753 O O . ARG A 1 97 ? -19.966 3.168 38.576 1.00 91.62 97 ARG A O 1
ATOM 760 N N . THR A 1 98 ? -21.063 1.828 37.151 1.00 91.31 98 THR A N 1
ATOM 761 C CA . THR A 1 98 ? -20.539 0.579 37.713 1.00 91.31 98 THR A CA 1
ATOM 762 C C . THR A 1 98 ? -19.015 0.538 37.623 1.00 91.31 98 THR A C 1
ATOM 764 O O . THR A 1 98 ? -18.369 0.268 38.634 1.00 91.31 98 THR A O 1
ATOM 767 N N . ILE A 1 99 ? -18.428 0.859 36.464 1.00 92.19 99 ILE A N 1
ATOM 768 C CA . ILE A 1 99 ? -16.966 0.889 36.273 1.00 92.19 99 ILE A CA 1
ATOM 769 C C . ILE A 1 99 ? -16.306 1.922 37.194 1.00 92.19 99 ILE A C 1
ATOM 771 O O . ILE A 1 99 ? -15.330 1.604 37.871 1.00 92.19 99 ILE A O 1
ATOM 775 N N . ILE A 1 100 ? -16.857 3.137 37.264 1.00 92.88 100 ILE A N 1
ATOM 776 C CA . ILE A 1 100 ? -16.343 4.200 38.138 1.00 92.88 100 ILE A CA 1
ATOM 777 C C . ILE A 1 100 ? -16.365 3.749 39.602 1.00 92.88 100 ILE A C 1
ATOM 779 O O . ILE A 1 100 ? -15.359 3.884 40.296 1.00 92.88 100 ILE A O 1
ATOM 783 N N . ASN A 1 101 ? -17.461 3.138 40.059 1.00 91.69 101 ASN A N 1
ATOM 784 C CA . ASN A 1 101 ? -17.559 2.622 41.422 1.00 91.69 101 ASN A CA 1
ATOM 785 C C . ASN A 1 101 ? -16.485 1.559 41.701 1.00 91.69 101 ASN A C 1
ATOM 787 O O . ASN A 1 101 ? -15.841 1.606 42.739 1.00 91.69 101 ASN A O 1
ATOM 791 N N . TYR A 1 102 ? -16.203 0.651 40.765 1.00 93.06 102 TYR A N 1
ATOM 792 C CA . TYR A 1 102 ? -15.117 -0.323 40.942 1.00 93.06 102 TYR A CA 1
ATOM 793 C C . TYR A 1 102 ? -13.750 0.332 41.203 1.00 93.06 102 TYR A C 1
ATOM 795 O O . TYR A 1 102 ? -12.985 -0.152 42.040 1.00 93.06 102 TYR A O 1
ATOM 803 N N . HIS A 1 103 ? -13.463 1.451 40.538 1.00 92.44 103 HIS A N 1
ATOM 804 C CA . HIS A 1 103 ? -12.219 2.188 40.741 1.00 92.44 103 HIS A CA 1
ATOM 805 C C . HIS A 1 103 ? -12.219 3.035 42.020 1.00 92.44 103 HIS A C 1
ATOM 807 O O . HIS A 1 103 ? -11.199 3.078 42.705 1.00 92.44 103 HIS A O 1
ATOM 813 N N . ILE A 1 104 ? -13.337 3.685 42.357 1.00 92.88 104 ILE A N 1
ATOM 814 C CA . ILE A 1 104 ? -13.423 4.596 43.508 1.00 92.88 104 ILE A CA 1
ATOM 815 C C . ILE A 1 104 ? -13.648 3.831 44.816 1.00 92.88 104 ILE A C 1
ATOM 817 O O . ILE A 1 104 ? -12.870 3.990 45.755 1.00 92.88 104 ILE A O 1
ATOM 821 N N . THR A 1 105 ? -14.701 3.011 44.897 1.00 89.56 105 THR A N 1
ATOM 822 C CA . THR A 1 105 ? -15.091 2.345 46.149 1.00 89.56 105 THR A CA 1
ATOM 823 C C . THR A 1 105 ? -14.318 1.057 46.386 1.00 89.56 105 THR A C 1
ATOM 825 O O . THR A 1 105 ? -13.878 0.809 47.502 1.00 89.56 105 THR A O 1
ATOM 828 N N . GLU A 1 106 ? -14.111 0.245 45.348 1.00 85.38 106 GLU A N 1
ATOM 829 C CA . GLU A 1 106 ? -13.480 -1.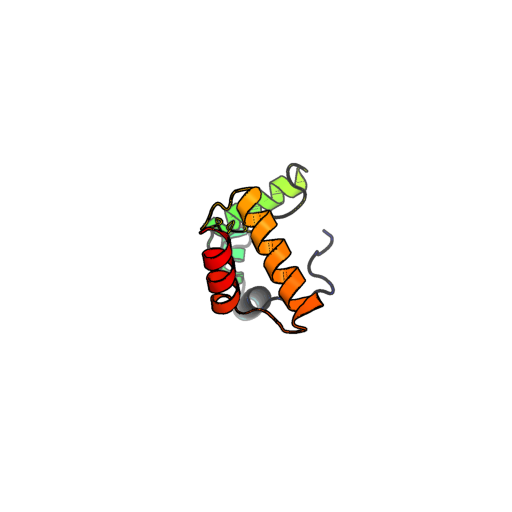076 45.497 1.00 85.38 106 GLU A CA 1
ATOM 830 C C . GLU A 1 106 ? -11.981 -1.091 45.165 1.00 85.38 106 GLU A C 1
ATOM 832 O O . GLU A 1 106 ? -11.340 -2.128 45.336 1.00 85.38 106 GLU A O 1
ATOM 837 N N . LYS A 1 107 ? -11.429 0.035 44.682 1.00 90.56 107 LYS A N 1
ATOM 838 C CA . LYS A 1 107 ? -10.021 0.220 44.274 1.00 90.56 107 LYS A CA 1
ATOM 839 C C . LYS A 1 107 ? -9.458 -0.937 43.441 1.00 90.56 107 LYS A C 1
ATOM 841 O O . LYS A 1 107 ? -8.287 -1.295 43.561 1.00 90.56 107 LYS A O 1
ATOM 846 N N . ARG A 1 108 ? -10.286 -1.530 42.577 1.00 90.00 108 ARG A N 1
ATOM 847 C CA . ARG A 1 108 ? -9.909 -2.685 41.753 1.00 90.00 108 ARG A CA 1
ATOM 848 C C . ARG A 1 108 ? -10.344 -2.505 40.311 1.00 90.00 108 ARG A C 1
ATOM 850 O O . ARG A 1 108 ? -11.342 -1.850 40.024 1.00 90.00 108 ARG A O 1
ATOM 857 N N . ILE A 1 109 ? -9.608 -3.131 39.400 1.00 89.56 109 ILE A N 1
ATOM 858 C CA . ILE A 1 109 ? -9.956 -3.131 37.979 1.00 89.56 109 ILE A CA 1
ATOM 859 C C . ILE A 1 109 ? -11.125 -4.108 37.776 1.00 89.56 109 ILE A C 1
ATOM 861 O O . ILE A 1 109 ? -10.998 -5.289 38.117 1.00 89.56 109 ILE A O 1
ATOM 865 N N . PRO A 1 110 ? -12.277 -3.649 37.259 1.00 90.25 110 PRO A N 1
ATOM 866 C CA . PRO A 1 110 ? -13.419 -4.522 37.054 1.00 90.25 110 PRO A CA 1
ATOM 867 C C . PRO A 1 110 ? -13.163 -5.529 35.931 1.00 90.25 110 PRO A C 1
ATOM 869 O O . PRO A 1 110 ? -12.652 -5.188 34.867 1.00 90.25 110 PRO A O 1
ATOM 872 N N . THR A 1 111 ? -13.602 -6.770 36.136 1.00 92.31 111 THR A N 1
ATOM 873 C CA . THR A 1 111 ? -13.716 -7.767 35.062 1.00 92.31 111 THR A CA 1
ATOM 874 C C . THR A 1 111 ? -15.131 -7.764 34.480 1.00 92.31 111 THR A C 1
ATOM 876 O O . THR A 1 111 ? -16.092 -7.401 35.162 1.00 92.31 111 THR A O 1
ATOM 879 N N . LEU A 1 112 ? -15.297 -8.229 33.237 1.00 89.69 112 LEU A N 1
ATOM 880 C CA . LEU A 1 112 ? -16.616 -8.298 32.587 1.00 89.69 112 LEU A CA 1
ATOM 881 C C . LEU A 1 112 ? -17.638 -9.108 33.402 1.00 89.69 112 LEU A C 1
ATOM 883 O O . LEU A 1 112 ? -18.792 -8.708 33.514 1.00 89.69 112 LEU A O 1
ATOM 887 N N . ARG A 1 113 ? -17.210 -10.210 34.036 1.00 90.50 113 ARG A N 1
ATOM 888 C CA . ARG A 1 113 ? -18.072 -11.043 34.895 1.00 90.50 113 ARG A CA 1
ATOM 889 C C . ARG A 1 113 ? -18.573 -10.277 36.122 1.00 90.50 113 ARG A C 1
ATOM 891 O O . ARG A 1 113 ? -19.731 -10.415 36.503 1.00 90.50 113 ARG A O 1
ATOM 898 N N . CYS A 1 114 ? -17.704 -9.469 36.719 1.00 88.19 114 CYS A N 1
ATOM 899 C CA . CYS A 1 114 ? -18.014 -8.626 37.868 1.00 88.19 114 CYS A CA 1
ATOM 900 C C . CYS A 1 114 ? -19.015 -7.518 37.513 1.00 88.19 114 CYS A C 1
ATOM 902 O O . CYS A 1 114 ? -19.998 -7.330 38.228 1.00 88.19 114 CYS A O 1
ATOM 904 N N . ILE A 1 115 ? -18.796 -6.843 36.381 1.00 90.44 115 ILE A N 1
ATOM 905 C CA . ILE A 1 115 ? -19.709 -5.821 35.856 1.00 90.44 115 ILE A CA 1
ATOM 906 C C . ILE A 1 115 ? -21.076 -6.438 35.559 1.00 90.44 115 ILE A C 1
ATOM 908 O O . ILE A 1 115 ? -22.086 -5.938 36.041 1.00 90.44 115 ILE A O 1
ATOM 912 N N . HIS A 1 116 ? -21.105 -7.552 34.826 1.00 88.88 116 HIS A N 1
ATOM 913 C CA . HIS A 1 116 ? -22.346 -8.221 34.446 1.00 88.88 116 HIS A CA 1
ATOM 914 C C . HIS A 1 116 ? -23.162 -8.677 35.661 1.00 88.88 116 HIS A C 1
ATOM 916 O O . HIS A 1 116 ? -24.375 -8.497 35.671 1.00 88.88 116 HIS A O 1
ATOM 922 N N . ARG A 1 117 ? -22.507 -9.206 36.707 1.00 89.19 117 ARG A N 1
ATOM 923 C CA . ARG A 1 117 ? -23.184 -9.564 37.962 1.00 89.19 117 ARG A CA 1
ATOM 924 C C . ARG A 1 117 ? -23.850 -8.343 38.597 1.00 89.19 117 ARG A C 1
ATOM 926 O O . ARG A 1 117 ? -25.049 -8.363 38.814 1.00 89.19 117 ARG A O 1
ATOM 933 N N . LYS A 1 118 ? -23.098 -7.255 38.795 1.00 86.12 118 LYS A N 1
ATOM 934 C CA . LYS A 1 118 ? -23.651 -6.035 39.401 1.00 86.12 118 LYS A CA 1
ATOM 935 C C . LYS A 1 118 ? -24.755 -5.389 38.572 1.00 86.12 118 LYS A C 1
ATOM 937 O O . LYS A 1 118 ? -25.701 -4.873 39.144 1.00 86.12 118 LYS A O 1
ATOM 942 N N . MET A 1 119 ? -24.633 -5.377 37.246 1.00 85.38 119 MET A N 1
ATOM 943 C CA . MET A 1 119 ? -25.679 -4.808 36.392 1.00 85.38 119 MET A CA 1
ATOM 944 C C . MET A 1 119 ? -26.956 -5.651 36.425 1.00 85.38 119 MET A C 1
ATOM 946 O O . MET A 1 119 ? -28.039 -5.085 36.386 1.00 85.38 119 MET A O 1
ATOM 950 N N . ARG A 1 120 ? -26.842 -6.979 36.564 1.00 85.44 120 ARG A N 1
ATOM 951 C CA . ARG A 1 120 ? -27.996 -7.863 36.773 1.00 85.44 120 ARG A CA 1
ATOM 952 C C . ARG A 1 120 ? -28.682 -7.603 38.115 1.00 85.44 120 ARG A C 1
ATOM 954 O O . ARG A 1 120 ? -29.902 -7.566 38.157 1.00 85.44 120 ARG A O 1
ATOM 961 N N . ASP A 1 121 ? -27.905 -7.402 39.176 1.00 81.38 121 ASP A N 1
ATOM 962 C CA . ASP A 1 121 ? -28.437 -7.173 40.526 1.00 81.38 121 ASP A CA 1
ATOM 963 C C . ASP A 1 121 ? -29.157 -5.816 40.663 1.00 81.38 121 ASP A C 1
ATOM 965 O O . ASP A 1 121 ? -29.989 -5.663 41.543 1.00 81.38 121 ASP A O 1
ATOM 969 N N . VAL A 1 122 ? -28.835 -4.832 39.812 1.00 73.25 122 VAL A N 1
ATOM 970 C CA . VAL A 1 122 ? -29.456 -3.489 39.809 1.00 73.25 122 VAL A CA 1
ATOM 971 C C . VAL A 1 122 ? -30.697 -3.411 38.905 1.00 73.25 122 VAL A C 1
ATOM 973 O O . VAL A 1 122 ? -31.470 -2.465 39.013 1.00 73.25 122 VAL A O 1
ATOM 976 N N . ALA A 1 123 ? -30.876 -4.370 37.993 1.00 63.59 123 ALA A N 1
ATOM 977 C CA . ALA A 1 123 ? -31.998 -4.408 37.053 1.00 63.59 123 ALA A CA 1
ATOM 978 C C . ALA A 1 123 ? -33.216 -5.211 37.562 1.00 63.59 123 ALA A C 1
ATOM 980 O O . ALA A 1 123 ? -34.258 -5.179 36.909 1.00 63.59 123 ALA A O 1
ATOM 981 N N . ASN A 1 124 ? -33.079 -5.919 38.691 1.00 48.62 124 ASN A N 1
ATOM 982 C CA . ASN A 1 124 ? -34.168 -6.562 39.441 1.00 48.62 124 ASN A CA 1
ATOM 983 C C . ASN A 1 124 ? -34.575 -5.690 40.630 1.00 48.62 124 ASN A C 1
ATOM 985 O O . ASN A 1 124 ? -35.770 -5.735 40.991 1.00 48.62 124 ASN A O 1
#

Nearest PDB structures (foldseek):
  8rkv-assembly1_R  TM=3.856E-01  e=2.413E+00  Scytonema hofmannii

Foldseek 3Di:
DPDPCPPDDDDPLRVLQVVLLVVLVVCCVPVNDPDPVVPVLVSSCNSRVDDSVVSVVVVVQVVCCVVVVDVDDDDPDPDPPPDPDDDDPVNVVLLVVLQVCCCPVVVDHDDPVRSVVVVVVVVD

Sequence (124 aa):
MNSKVRNKVLSQQCREIIASVLEFMQKEATDGVTIPIDKVQECVSAATGVSLSSIRRVKKEVRNIKEHVAVSFPKPKRTNIKTKVALDGFDQGLLRRTIINYHITEKRIPTLRCIHRKMRDVAN

Radius of gyration: 27.92 Å; Cα contacts (8 Å, |Δi|>4): 61; chains: 1; bounding box: 59×30×72 Å

Solvent-accessible surface area (backbone atoms only — not comparable to full-atom values): 7668 Å² total; per-residue (Å²): 131,86,65,92,62,71,98,55,89,77,50,70,71,56,50,53,35,50,50,40,32,51,55,41,53,54,46,34,73,72,78,39,82,85,61,65,78,89,44,52,64,60,48,51,22,66,24,47,74,45,55,61,69,57,52,52,50,51,53,50,51,52,47,35,39,74,72,66,76,32,96,62,83,84,72,82,79,77,79,78,79,73,77,92,67,89,71,53,77,63,58,49,51,49,52,52,51,54,53,49,42,28,50,70,77,63,68,39,87,77,48,72,70,58,51,53,51,54,55,53,67,71,75,109

Secondary structure (DSSP, 8-state):
---TTTTSPPPHHHHHHHHHHHHHHHHHHHH---S-TT-HHHHHHHHH---HHHHHHHHHHHHHHHTTS-SSPPPPPP-----S----HHHHHHHHHHHHHHHHTS-SPPPHHHHHHHHHHHH-

Organism: Acanthoscelides obtectus (NCBI:txid200917)

Mean predicted aligned error: 12.18 Å

pLDDT: mean 87.44, std 9.03, range [48.62, 97.06]